Protein AF-A0A2M9N6V2-F1 (afdb_monomer_lite)

Foldseek 3Di:
DDDPLLVVLVVVLCCQQPVVVAACVVDDPVSLLVNLLLCLQPPDPVSLVVSPVVVSYDPVSSVSSPVNRPPPSSVVNHPD

Radius of gyration: 11.2 Å; chains: 1; bounding box: 25×24×30 Å

pLDDT: mean 96.81, std 2.56, range [82.81, 98.56]

Structure (mmCIF, N/CA/C/O backbone):
data_AF-A0A2M9N6V2-F1
#
_entry.id   AF-A0A2M9N6V2-F1
#
loop_
_atom_site.group_PDB
_atom_site.id
_atom_site.type_symbol
_atom_site.label_atom_id
_atom_site.label_alt_id
_atom_site.label_comp_id
_atom_site.label_asym_id
_atom_site.label_entity_id
_atom_site.label_seq_id
_atom_site.pdbx_PDB_ins_code
_atom_site.Cartn_x
_atom_site.Cartn_y
_atom_site.Cartn_z
_atom_site.occupancy
_atom_site.B_iso_or_equiv
_atom_site.auth_seq_id
_atom_site.auth_comp_id
_atom_site.auth_asym_id
_atom_site.auth_atom_id
_atom_site.pdbx_PDB_model_num
ATOM 1 N N . MET A 1 1 ? 3.360 -10.876 -18.343 1.00 82.81 1 MET A N 1
ATOM 2 C CA . MET A 1 1 ? 4.124 -11.542 -17.262 1.00 82.81 1 MET A CA 1
ATOM 3 C C . MET A 1 1 ? 4.721 -10.450 -16.390 1.00 82.81 1 MET A C 1
ATOM 5 O O . MET A 1 1 ? 5.347 -9.565 -16.953 1.00 82.81 1 MET A O 1
ATOM 9 N N . LEU A 1 2 ? 4.500 -10.471 -15.072 1.00 91.69 2 LEU A N 1
ATOM 10 C CA . LEU A 1 2 ? 5.058 -9.450 -14.175 1.00 91.69 2 LEU A CA 1
ATOM 11 C C . LEU A 1 2 ? 6.571 -9.624 -14.008 1.00 91.69 2 LEU A C 1
ATOM 13 O O . LEU A 1 2 ? 7.065 -10.755 -13.918 1.00 91.69 2 LEU A O 1
ATOM 17 N N . THR A 1 3 ? 7.292 -8.509 -13.914 1.00 96.25 3 THR A N 1
ATOM 18 C CA . THR A 1 3 ? 8.709 -8.506 -13.533 1.00 96.25 3 THR A CA 1
ATOM 19 C C . THR A 1 3 ? 8.882 -8.988 -12.091 1.00 96.25 3 THR A C 1
ATOM 21 O O . THR A 1 3 ? 7.937 -9.012 -11.298 1.00 96.25 3 THR A O 1
ATOM 24 N N . ALA A 1 4 ? 10.109 -9.364 -11.716 1.00 96.12 4 ALA A N 1
ATOM 25 C CA . ALA A 1 4 ? 10.407 -9.726 -10.331 1.00 96.12 4 ALA A CA 1
ATOM 26 C C . ALA A 1 4 ? 10.045 -8.587 -9.363 1.00 96.12 4 ALA A C 1
ATOM 28 O O . ALA A 1 4 ? 9.408 -8.834 -8.343 1.00 96.12 4 ALA A O 1
ATOM 29 N N . ARG A 1 5 ? 10.365 -7.340 -9.731 1.00 95.88 5 ARG A N 1
ATOM 30 C CA . ARG A 1 5 ? 10.062 -6.156 -8.924 1.00 95.88 5 ARG A CA 1
ATOM 31 C C . ARG A 1 5 ? 8.561 -5.941 -8.752 1.00 95.88 5 ARG A C 1
ATOM 33 O O . ARG A 1 5 ? 8.117 -5.766 -7.625 1.00 95.88 5 ARG A O 1
ATOM 40 N N . GLN A 1 6 ? 7.784 -6.052 -9.829 1.00 97.56 6 GLN A N 1
ATOM 41 C CA . GLN A 1 6 ? 6.324 -5.919 -9.766 1.00 97.56 6 GLN A CA 1
ATOM 42 C C . GLN A 1 6 ? 5.682 -6.957 -8.842 1.00 97.56 6 GLN A C 1
ATOM 44 O O . GLN A 1 6 ? 4.832 -6.612 -8.027 1.00 97.56 6 GLN A O 1
ATOM 49 N N . ARG A 1 7 ? 6.138 -8.216 -8.898 1.00 97.38 7 ARG A N 1
ATOM 50 C CA . ARG A 1 7 ? 5.657 -9.262 -7.981 1.00 97.38 7 ARG A CA 1
ATOM 51 C C . ARG A 1 7 ? 5.961 -8.939 -6.518 1.00 97.38 7 ARG A C 1
ATOM 53 O O . ARG A 1 7 ? 5.108 -9.166 -5.666 1.00 97.38 7 ARG A O 1
ATOM 60 N N . MET A 1 8 ? 7.153 -8.409 -6.237 1.00 97.81 8 MET A N 1
ATOM 61 C CA . MET A 1 8 ? 7.543 -8.025 -4.877 1.00 97.81 8 MET A CA 1
ATOM 62 C C . MET A 1 8 ? 6.716 -6.846 -4.359 1.00 97.81 8 MET A C 1
ATOM 64 O O . MET 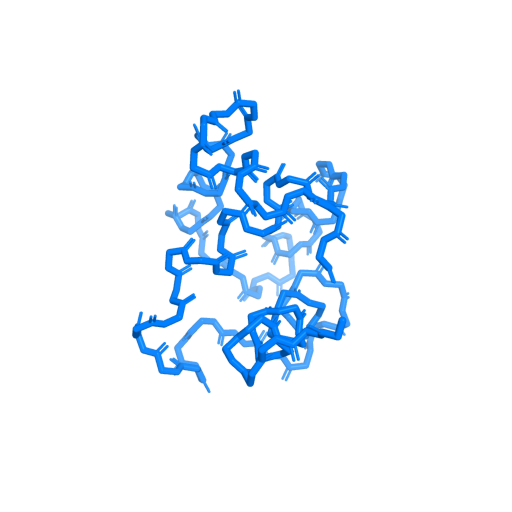A 1 8 ? 6.189 -6.930 -3.256 1.00 97.81 8 MET A O 1
ATOM 68 N N . VAL A 1 9 ? 6.562 -5.783 -5.156 1.00 98.31 9 VAL A N 1
ATOM 69 C CA . VAL A 1 9 ? 5.767 -4.598 -4.789 1.00 98.31 9 VAL A CA 1
ATOM 70 C C . VAL A 1 9 ? 4.321 -4.987 -4.506 1.00 98.31 9 VAL A C 1
ATOM 72 O O . VAL A 1 9 ? 3.816 -4.682 -3.429 1.00 98.31 9 VAL A O 1
ATOM 75 N N . ARG A 1 10 ? 3.696 -5.749 -5.412 1.00 97.94 10 ARG A N 1
ATOM 76 C CA . ARG A 1 10 ? 2.342 -6.267 -5.209 1.00 97.94 10 ARG A CA 1
ATOM 77 C C . ARG A 1 10 ? 2.241 -7.081 -3.920 1.00 97.94 10 ARG A C 1
ATOM 79 O O . ARG A 1 10 ? 1.383 -6.804 -3.089 1.00 97.94 10 ARG A O 1
ATOM 86 N N . GLY A 1 11 ? 3.132 -8.055 -3.723 1.00 97.88 11 GLY A N 1
ATOM 87 C CA . GLY A 1 11 ? 3.122 -8.898 -2.526 1.00 97.88 11 GLY A CA 1
ATOM 88 C C . GLY A 1 11 ? 3.263 -8.098 -1.228 1.00 97.88 11 GLY A C 1
ATOM 89 O O . GLY A 1 11 ? 2.540 -8.351 -0.268 1.00 97.88 11 GLY A O 1
ATOM 90 N N . TYR A 1 12 ? 4.149 -7.100 -1.200 1.00 98.31 12 TYR A N 1
ATOM 91 C CA . TYR A 1 12 ? 4.294 -6.221 -0.041 1.00 98.31 12 TYR A CA 1
ATOM 92 C C . TYR A 1 12 ? 3.096 -5.293 0.163 1.00 98.31 12 TYR A C 1
ATOM 94 O O . TYR A 1 12 ? 2.709 -5.084 1.310 1.00 98.31 12 TYR A O 1
ATOM 102 N N . GLY A 1 13 ? 2.479 -4.795 -0.911 1.00 98.06 13 GLY A N 1
ATOM 103 C CA . GLY A 1 13 ? 1.240 -4.023 -0.842 1.00 98.06 13 GLY A CA 1
ATOM 104 C C . GLY A 1 13 ? 0.143 -4.787 -0.102 1.00 98.06 13 GLY A C 1
ATOM 105 O O . GLY A 1 13 ? -0.371 -4.291 0.897 1.00 98.06 13 GLY A O 1
ATOM 106 N N . PHE A 1 14 ? -0.142 -6.025 -0.517 1.00 98.12 14 PHE A N 1
ATOM 107 C CA . PHE A 1 14 ? -1.106 -6.888 0.180 1.00 98.12 14 PHE A CA 1
ATOM 108 C C . PHE A 1 14 ? -0.685 -7.165 1.629 1.00 98.12 14 PHE A C 1
ATOM 110 O O . PHE A 1 14 ? -1.474 -6.962 2.550 1.00 98.12 14 PHE A O 1
ATOM 117 N N . ALA A 1 15 ? 0.577 -7.537 1.859 1.00 98.06 15 ALA A N 1
ATOM 118 C CA . ALA A 1 15 ? 1.068 -7.862 3.197 1.00 98.06 15 ALA A CA 1
ATOM 119 C C . ALA A 1 15 ? 0.957 -6.693 4.196 1.00 98.06 15 ALA A C 1
ATOM 121 O O . ALA A 1 15 ? 0.729 -6.926 5.384 1.00 98.06 15 ALA A O 1
ATOM 122 N N . ILE A 1 16 ? 1.131 -5.452 3.733 1.00 98.25 16 ILE A N 1
ATOM 123 C CA . ILE A 1 16 ? 1.074 -4.247 4.569 1.00 98.25 16 ILE A CA 1
ATOM 124 C C . ILE A 1 16 ? -0.370 -3.755 4.712 1.00 98.25 16 ILE A C 1
ATOM 126 O O . ILE A 1 16 ? -0.859 -3.624 5.834 1.00 98.25 16 ILE A O 1
ATOM 130 N N . PHE A 1 17 ? -1.076 -3.518 3.605 1.00 97.94 17 PHE A N 1
ATOM 131 C CA . PHE A 1 17 ? -2.358 -2.805 3.620 1.00 97.94 17 PHE A CA 1
ATOM 132 C C . PHE A 1 17 ? -3.582 -3.714 3.771 1.00 97.94 17 PHE A C 1
ATOM 134 O O . PHE A 1 17 ? -4.597 -3.287 4.317 1.00 97.94 17 PHE A O 1
ATOM 141 N N . GLU A 1 18 ? -3.496 -4.981 3.368 1.00 96.25 18 GLU A N 1
ATOM 142 C CA . GLU A 1 18 ? -4.626 -5.915 3.410 1.00 96.25 18 GLU A CA 1
ATOM 143 C C . GLU A 1 18 ? -4.458 -6.950 4.520 1.00 96.25 18 GLU A C 1
ATOM 145 O O . GLU A 1 18 ? -5.161 -6.870 5.523 1.00 96.25 18 GLU A O 1
ATOM 150 N N . ASP A 1 19 ? -3.457 -7.823 4.416 1.00 96.06 19 ASP A N 1
ATOM 151 C CA . ASP A 1 19 ? -3.300 -8.987 5.299 1.00 96.06 19 ASP A CA 1
ATOM 152 C C . ASP A 1 19 ? -2.747 -8.627 6.682 1.00 96.06 19 ASP A C 1
ATOM 154 O O . ASP A 1 19 ? -2.984 -9.317 7.671 1.00 96.06 19 ASP A O 1
ATOM 158 N N . GLY A 1 20 ? -1.941 -7.567 6.743 1.00 93.62 20 GLY A N 1
ATOM 159 C CA . GLY A 1 20 ? -1.323 -7.095 7.977 1.00 93.62 20 GLY A CA 1
ATOM 160 C C . GLY A 1 20 ? -0.206 -7.970 8.531 1.00 93.62 20 GLY A C 1
ATOM 161 O O . GLY A 1 20 ? 0.087 -7.935 9.723 1.00 93.62 20 GLY A O 1
ATOM 162 N N . THR A 1 21 ? 0.456 -8.726 7.660 1.00 96.44 21 THR A N 1
ATOM 163 C CA . THR A 1 21 ? 1.597 -9.580 8.012 1.00 96.44 21 THR A CA 1
ATOM 164 C C . THR A 1 21 ? 2.932 -8.828 8.011 1.00 96.44 21 THR A C 1
ATOM 166 O O . THR A 1 21 ? 3.940 -9.373 8.468 1.00 96.44 21 THR A O 1
ATOM 169 N N . ARG A 1 22 ? 2.975 -7.586 7.500 1.00 96.19 22 ARG A N 1
ATOM 170 C CA . ARG A 1 22 ? 4.190 -6.754 7.415 1.00 96.19 22 ARG A CA 1
ATOM 171 C C . ARG A 1 22 ? 3.935 -5.274 7.711 1.00 96.19 22 ARG A C 1
ATOM 173 O O . ARG A 1 22 ? 2.802 -4.810 7.718 1.00 96.19 22 ARG A O 1
ATOM 180 N N . ARG A 1 23 ? 5.036 -4.547 7.927 1.00 97.62 23 ARG A N 1
ATOM 181 C CA . ARG A 1 23 ? 5.122 -3.084 8.067 1.00 97.62 23 ARG A CA 1
ATOM 182 C C . ARG A 1 23 ? 6.249 -2.568 7.165 1.00 97.62 23 ARG A C 1
ATOM 184 O O . ARG A 1 23 ? 7.118 -3.345 6.769 1.00 97.62 23 ARG A O 1
ATOM 191 N N . PHE A 1 24 ? 6.287 -1.273 6.862 1.00 97.31 24 PHE A N 1
ATOM 192 C CA . PHE A 1 24 ? 7.325 -0.706 5.987 1.00 97.31 24 PHE A CA 1
ATOM 193 C C . PHE A 1 24 ? 8.754 -0.892 6.524 1.00 97.31 24 PHE A C 1
ATOM 195 O O . PHE A 1 24 ? 9.674 -1.174 5.758 1.00 97.31 24 PHE A O 1
ATOM 202 N N . ASN A 1 25 ? 8.956 -0.838 7.842 1.00 95.81 25 ASN A N 1
ATOM 203 C CA . ASN A 1 25 ? 10.272 -1.064 8.450 1.00 95.81 25 ASN A CA 1
ATOM 204 C C . ASN A 1 25 ? 10.800 -2.510 8.308 1.00 95.81 25 ASN A C 1
ATOM 206 O O . ASN A 1 25 ? 11.977 -2.747 8.571 1.00 95.81 25 ASN A O 1
ATOM 210 N N . SER A 1 26 ? 9.964 -3.469 7.889 1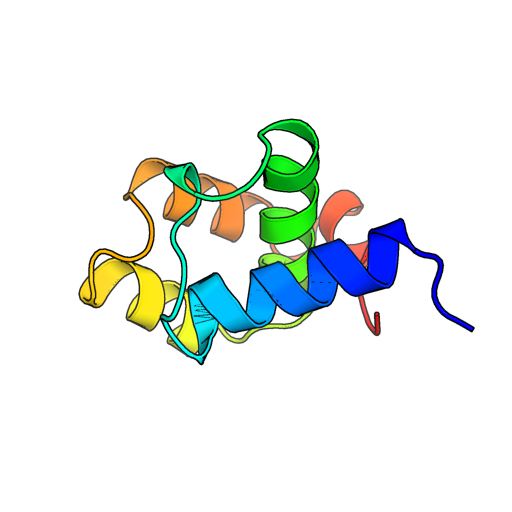.00 95.88 26 SER A N 1
ATOM 211 C CA . SER A 1 26 ? 10.353 -4.867 7.656 1.00 95.88 26 SER A CA 1
ATOM 212 C C . SER A 1 26 ? 10.543 -5.215 6.175 1.00 95.88 26 SER A C 1
ATOM 214 O O . SER A 1 26 ? 10.767 -6.380 5.827 1.00 95.88 26 SER A O 1
ATOM 216 N N . VAL A 1 27 ? 10.473 -4.216 5.290 1.00 95.69 27 VAL A N 1
ATOM 217 C CA . VAL A 1 27 ? 10.738 -4.348 3.852 1.00 95.69 27 VAL A CA 1
ATOM 218 C C . VAL A 1 27 ? 11.830 -3.369 3.421 1.00 95.69 27 VAL A C 1
ATOM 220 O O . VAL A 1 27 ? 12.008 -2.307 4.014 1.00 95.69 27 VAL A O 1
ATOM 223 N N . GLY A 1 28 ? 12.589 -3.734 2.385 1.00 96.56 28 GLY A N 1
ATOM 224 C CA . GLY A 1 28 ? 13.687 -2.903 1.889 1.00 96.56 28 GLY A CA 1
ATOM 225 C C . GLY A 1 28 ? 13.200 -1.528 1.428 1.00 96.56 28 GLY A C 1
ATOM 226 O O . GLY A 1 28 ? 12.215 -1.435 0.696 1.00 96.56 28 GLY A O 1
ATOM 227 N N . HIS A 1 29 ? 13.920 -0.475 1.821 1.00 97.12 29 HIS A N 1
ATOM 228 C CA . HIS A 1 29 ? 13.528 0.915 1.570 1.00 97.12 29 HIS A CA 1
ATOM 229 C C . HIS A 1 29 ? 13.330 1.240 0.079 1.00 97.12 29 HIS A C 1
ATOM 231 O O . HIS A 1 29 ? 12.440 2.003 -0.277 1.00 97.12 29 HIS A O 1
ATOM 237 N N . SER A 1 30 ? 14.071 0.570 -0.810 1.00 97.44 30 SER A N 1
ATOM 238 C CA . SER A 1 30 ? 13.960 0.708 -2.272 1.00 97.44 30 SER A CA 1
ATOM 239 C C . SER A 1 30 ? 12.616 0.273 -2.879 1.00 97.44 30 SER A C 1
ATOM 241 O O . SER A 1 30 ? 12.409 0.432 -4.084 1.00 97.44 30 SER A O 1
ATOM 243 N N . TYR A 1 31 ? 11.721 -0.313 -2.079 1.00 97.69 31 TYR A N 1
ATOM 244 C CA . TYR A 1 31 ? 10.359 -0.661 -2.482 1.00 97.69 31 TYR A CA 1
ATOM 245 C C . TYR A 1 31 ? 9.301 0.278 -1.898 1.00 97.69 31 TYR A C 1
ATOM 247 O O . TYR A 1 31 ? 8.141 0.162 -2.274 1.00 97.69 31 TYR A O 1
ATOM 255 N N . HIS A 1 32 ? 9.650 1.154 -0.950 1.00 98.19 32 HIS A N 1
ATOM 256 C CA . HIS A 1 32 ? 8.657 1.885 -0.155 1.00 98.19 32 HIS A CA 1
ATOM 257 C C . HIS A 1 32 ? 7.777 2.785 -1.016 1.00 98.19 32 HIS A C 1
ATOM 259 O O . HIS A 1 32 ? 6.558 2.724 -0.889 1.00 98.19 32 HIS A O 1
ATOM 265 N N . GLU A 1 33 ? 8.382 3.577 -1.898 1.00 98.06 33 GLU A N 1
ATOM 266 C CA . GLU A 1 33 ? 7.644 4.479 -2.788 1.00 98.06 33 GLU A CA 1
ATOM 267 C C . GLU A 1 33 ? 6.700 3.705 -3.710 1.00 98.06 33 GLU A C 1
ATOM 269 O O . GLU A 1 33 ? 5.515 4.011 -3.792 1.00 98.06 33 GLU A O 1
ATOM 274 N N . ASP A 1 34 ? 7.187 2.637 -4.330 1.00 98.38 34 ASP A N 1
ATOM 275 C CA . ASP A 1 34 ? 6.406 1.819 -5.254 1.00 98.38 34 ASP A CA 1
ATOM 276 C C . ASP A 1 34 ? 5.281 1.052 -4.572 1.00 98.38 34 ASP A C 1
ATOM 278 O O . ASP A 1 34 ? 4.219 0.880 -5.154 1.00 98.38 34 ASP A O 1
ATOM 282 N N . ILE A 1 35 ? 5.478 0.608 -3.329 1.00 98.50 35 ILE A N 1
ATOM 283 C CA . ILE A 1 35 ? 4.413 -0.011 -2.533 1.00 98.50 35 ILE A CA 1
ATOM 284 C C . ILE A 1 35 ? 3.307 1.008 -2.241 1.00 98.50 35 ILE A C 1
ATOM 286 O O . ILE A 1 35 ? 2.130 0.656 -2.321 1.00 98.50 35 ILE A O 1
ATOM 290 N N . LYS A 1 36 ? 3.660 2.259 -1.919 1.00 98.56 36 LYS A N 1
ATOM 291 C CA . LYS A 1 36 ? 2.676 3.328 -1.682 1.00 98.56 36 LYS A CA 1
ATOM 292 C C . LYS A 1 36 ? 1.943 3.681 -2.972 1.00 98.56 36 LYS A C 1
ATOM 294 O O . LYS A 1 36 ? 0.718 3.709 -2.975 1.00 98.56 36 LYS A O 1
ATOM 299 N N . ALA A 1 37 ? 2.666 3.852 -4.077 1.00 98.56 37 ALA A N 1
ATOM 300 C CA . ALA A 1 37 ? 2.075 4.099 -5.391 1.00 98.56 37 ALA A CA 1
ATOM 301 C C . ALA A 1 37 ? 1.151 2.947 -5.826 1.00 98.56 37 ALA A C 1
ATOM 303 O O . ALA A 1 37 ? 0.039 3.178 -6.296 1.00 98.56 37 ALA A O 1
ATOM 304 N N . TYR A 1 38 ? 1.567 1.703 -5.581 1.00 98.56 38 TYR A N 1
ATOM 305 C CA . TYR A 1 38 ? 0.758 0.512 -5.814 1.00 98.56 38 TYR A CA 1
ATOM 306 C C . TYR A 1 38 ? -0.529 0.504 -4.990 1.00 98.56 38 TYR A C 1
ATOM 308 O O . TYR A 1 38 ? -1.606 0.269 -5.541 1.00 98.56 38 TYR A O 1
ATOM 316 N N . ALA A 1 39 ? -0.429 0.767 -3.685 1.00 98.31 39 ALA A N 1
ATOM 317 C CA . ALA A 1 39 ? -1.581 0.832 -2.796 1.00 98.31 39 ALA A CA 1
ATOM 318 C C . ALA A 1 39 ? -2.542 1.957 -3.208 1.00 98.31 39 ALA A C 1
ATOM 320 O O . ALA A 1 39 ? -3.743 1.723 -3.292 1.00 98.31 39 ALA A O 1
ATOM 321 N N . ALA A 1 40 ? -2.016 3.136 -3.549 1.00 98.38 40 ALA A N 1
ATOM 322 C CA . ALA A 1 40 ? -2.795 4.280 -4.017 1.00 98.38 40 ALA A CA 1
ATOM 323 C C . ALA A 1 40 ? -3.569 3.998 -5.318 1.00 98.38 40 ALA A C 1
ATOM 325 O O . ALA A 1 40 ? -4.647 4.550 -5.527 1.00 98.38 40 ALA A O 1
ATOM 326 N N . ALA A 1 41 ? -3.030 3.142 -6.190 1.00 98.12 41 ALA A N 1
ATOM 327 C CA . ALA A 1 41 ? -3.647 2.791 -7.467 1.00 98.12 41 ALA A CA 1
ATOM 328 C C . ALA A 1 41 ? -4.661 1.641 -7.377 1.00 98.12 41 ALA A C 1
ATOM 330 O O . ALA A 1 41 ? -5.615 1.605 -8.153 1.00 98.12 41 ALA A O 1
ATOM 331 N N . ASN A 1 42 ? -4.439 0.679 -6.476 1.00 97.75 42 ASN A N 1
ATOM 332 C CA . ASN A 1 42 ? -5.153 -0.604 -6.494 1.00 97.75 42 ASN A CA 1
ATOM 333 C C . ASN A 1 42 ? -6.021 -0.858 -5.258 1.00 97.75 42 ASN A C 1
ATOM 335 O O . ASN A 1 42 ? -6.873 -1.749 -5.292 1.00 97.75 42 ASN A O 1
ATOM 339 N N . PHE A 1 43 ? -5.824 -0.121 -4.165 1.00 97.31 43 PHE A N 1
ATOM 340 C CA . PHE A 1 43 ? -6.598 -0.305 -2.943 1.00 97.31 43 PHE A CA 1
ATOM 341 C C . PHE A 1 43 ? -7.600 0.820 -2.723 1.00 97.31 43 PHE A C 1
ATOM 343 O O . PHE A 1 43 ? -7.342 1.992 -2.986 1.00 97.31 43 PHE A O 1
ATOM 350 N N . GLY A 1 44 ? -8.766 0.436 -2.204 1.00 96.25 44 GLY A N 1
ATOM 351 C CA . GLY A 1 44 ? -9.742 1.387 -1.704 1.00 96.25 44 GLY A CA 1
ATOM 352 C C . GLY A 1 44 ? -9.230 2.090 -0.448 1.00 96.25 44 GLY A C 1
ATOM 353 O O . GLY A 1 44 ? -8.383 1.572 0.289 1.00 96.25 44 GLY A O 1
ATOM 354 N N . LYS A 1 45 ? -9.776 3.283 -0.193 1.00 94.81 45 LYS A N 1
ATOM 355 C CA . LYS A 1 45 ? -9.431 4.086 0.985 1.00 94.81 45 LYS A CA 1
ATOM 356 C C . LYS A 1 45 ? -9.652 3.315 2.293 1.00 94.81 45 LYS A C 1
ATOM 358 O O . LYS A 1 45 ? -8.875 3.472 3.222 1.00 94.81 45 LYS A O 1
ATOM 363 N N . ASP A 1 46 ? -10.644 2.431 2.340 1.00 96.69 46 ASP A N 1
ATOM 364 C CA . ASP A 1 46 ? -10.945 1.551 3.472 1.00 96.69 46 ASP A CA 1
ATOM 365 C C . ASP A 1 46 ? -9.754 0.675 3.894 1.00 96.69 46 ASP A C 1
ATOM 367 O O . ASP A 1 46 ? -9.488 0.529 5.087 1.00 96.69 46 ASP A O 1
ATOM 371 N N . LYS A 1 47 ? -8.989 0.140 2.936 1.00 97.25 47 LYS A N 1
ATOM 372 C CA . LYS A 1 47 ? -7.788 -0.658 3.232 1.00 97.25 47 LYS A CA 1
ATOM 373 C C . LYS A 1 47 ? -6.651 0.205 3.768 1.00 97.25 47 LYS A C 1
ATOM 375 O O . LYS A 1 47 ? -5.954 -0.203 4.694 1.00 97.25 47 LYS A O 1
ATOM 380 N N . ILE A 1 48 ? -6.479 1.402 3.212 1.00 97.88 48 ILE A N 1
ATOM 381 C CA . ILE A 1 48 ? -5.441 2.346 3.644 1.00 97.88 48 ILE A CA 1
ATOM 382 C C . ILE A 1 48 ? -5.755 2.864 5.058 1.00 97.88 48 ILE A C 1
ATOM 384 O O . ILE A 1 48 ? -4.885 2.840 5.930 1.00 97.88 48 ILE A O 1
ATOM 388 N N . ASP A 1 49 ? -7.016 3.209 5.323 1.00 98.00 49 ASP A N 1
ATOM 389 C CA . ASP A 1 49 ? -7.519 3.591 6.647 1.00 98.00 49 ASP A CA 1
ATOM 390 C C . ASP A 1 49 ? -7.351 2.443 7.648 1.00 98.00 49 ASP A C 1
ATOM 392 O O . ASP A 1 49 ? -6.858 2.644 8.757 1.00 98.00 49 ASP A O 1
ATOM 396 N N . GLY A 1 50 ? -7.702 1.219 7.244 1.00 97.81 50 GLY A N 1
ATOM 397 C CA . GLY A 1 50 ? -7.548 0.025 8.069 1.00 97.81 50 GLY A CA 1
ATOM 398 C C . GLY A 1 50 ? -6.089 -0.308 8.381 1.00 97.81 50 GLY A C 1
ATOM 399 O O . GLY A 1 50 ? -5.796 -0.877 9.433 1.00 97.81 50 GLY A O 1
ATOM 400 N N . ALA A 1 51 ? -5.148 0.023 7.497 1.00 98.00 51 ALA A N 1
ATOM 401 C CA . ALA A 1 51 ? -3.720 -0.132 7.756 1.00 98.00 51 ALA A CA 1
ATOM 402 C C . ALA A 1 51 ? -3.223 0.866 8.811 1.00 98.00 51 ALA A C 1
ATOM 404 O O . ALA A 1 51 ? -2.457 0.481 9.697 1.00 98.00 51 ALA A O 1
ATOM 405 N N . LEU A 1 52 ? -3.702 2.112 8.761 1.00 98.31 52 LEU A N 1
ATOM 406 C CA . LEU A 1 52 ? -3.400 3.129 9.768 1.00 98.31 52 LEU A CA 1
ATOM 407 C C . LEU A 1 52 ? -4.037 2.785 11.122 1.00 98.31 52 LEU A C 1
ATOM 409 O O . LEU A 1 52 ? -3.356 2.796 12.144 1.00 98.31 52 LEU A O 1
ATOM 413 N N . SER A 1 53 ? -5.320 2.406 11.142 1.00 97.62 53 SER A N 1
ATOM 414 C CA . SER A 1 53 ? -6.064 2.130 12.381 1.00 97.62 53 SER A CA 1
ATOM 415 C C . SER A 1 53 ? -5.537 0.921 13.160 1.00 97.62 53 SER A C 1
ATOM 417 O O . SER A 1 53 ? -5.837 0.761 14.339 1.00 97.62 53 SER A O 1
ATOM 419 N N . THR A 1 54 ? -4.789 0.044 12.491 1.00 96.44 54 THR A N 1
ATOM 420 C CA . THR A 1 54 ? -4.135 -1.137 13.079 1.00 96.44 54 THR A CA 1
ATOM 421 C C . THR A 1 54 ? -2.622 -0.951 13.230 1.00 96.44 54 THR A C 1
ATOM 423 O O . THR A 1 54 ? -1.900 -1.919 13.478 1.00 96.44 54 THR A O 1
ATOM 426 N N . GLU A 1 55 ? -2.134 0.285 13.074 1.00 96.06 55 GLU A N 1
ATOM 427 C CA . GLU A 1 55 ? -0.733 0.680 13.258 1.00 96.06 55 GLU A CA 1
ATOM 428 C C . GLU A 1 55 ? 0.256 -0.107 12.375 1.00 96.06 55 GLU A C 1
ATOM 430 O O . GLU A 1 55 ? 1.415 -0.337 12.741 1.00 96.06 55 GLU A O 1
ATOM 435 N N . ARG A 1 56 ? -0.196 -0.568 11.201 1.00 96.81 56 ARG A N 1
ATOM 436 C CA . ARG A 1 56 ? 0.650 -1.260 10.212 1.00 96.81 56 ARG A CA 1
ATOM 437 C C . ARG A 1 56 ? 1.489 -0.289 9.394 1.00 96.81 56 ARG A C 1
ATOM 439 O O . ARG A 1 56 ? 2.583 -0.641 8.950 1.00 96.81 56 ARG A O 1
ATOM 446 N N . ILE A 1 57 ? 0.968 0.919 9.236 1.00 98.38 57 ILE A N 1
ATOM 447 C CA . ILE A 1 57 ? 1.636 2.070 8.646 1.00 98.38 57 ILE A CA 1
ATOM 448 C C . ILE A 1 57 ? 1.574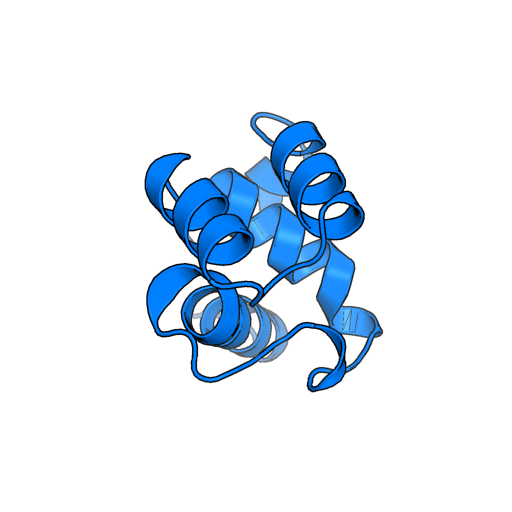 3.234 9.633 1.00 98.38 57 ILE A C 1
ATOM 450 O O . ILE A 1 57 ? 0.695 3.297 10.493 1.00 98.38 57 ILE A O 1
ATOM 454 N N . THR A 1 58 ? 2.523 4.148 9.512 1.00 98.38 58 THR A N 1
ATOM 455 C CA . THR A 1 58 ? 2.538 5.416 10.245 1.00 98.38 58 THR A CA 1
ATOM 456 C C . THR A 1 58 ? 1.620 6.446 9.589 1.00 98.38 58 THR A C 1
ATOM 458 O O . THR A 1 58 ? 1.265 6.318 8.417 1.00 98.38 58 THR A O 1
ATOM 461 N N . GLU A 1 59 ? 1.299 7.520 10.316 1.00 98.25 59 GLU A N 1
ATOM 462 C CA . GLU A 1 59 ? 0.561 8.662 9.757 1.00 98.25 59 GLU A CA 1
ATOM 463 C C . GLU A 1 59 ? 1.265 9.241 8.522 1.00 98.25 59 GLU A C 1
ATOM 465 O O . GLU A 1 59 ? 0.625 9.524 7.516 1.00 98.25 59 GLU A O 1
ATOM 470 N N . ASN A 1 60 ? 2.596 9.358 8.555 1.00 98.25 60 ASN A N 1
ATOM 471 C CA . ASN A 1 60 ? 3.354 9.885 7.422 1.00 98.25 60 ASN A CA 1
ATOM 472 C C . ASN A 1 60 ? 3.226 8.985 6.182 1.00 98.25 60 ASN A C 1
ATOM 474 O O . ASN A 1 60 ? 2.925 9.470 5.097 1.00 98.25 60 ASN A O 1
ATOM 478 N N . GLU A 1 61 ? 3.377 7.668 6.343 1.00 98.38 61 GLU A N 1
ATOM 479 C CA . GLU A 1 61 ? 3.218 6.705 5.242 1.00 98.38 61 GLU A CA 1
ATOM 480 C C . GLU A 1 61 ? 1.788 6.684 4.692 1.00 98.38 61 GLU A C 1
ATOM 482 O O . GLU A 1 61 ? 1.594 6.513 3.489 1.00 98.38 61 GLU A O 1
ATOM 487 N N . TYR A 1 62 ? 0.791 6.875 5.556 1.00 98.56 62 TYR A N 1
ATOM 488 C CA . TYR A 1 62 ? -0.603 7.028 5.159 1.00 98.56 62 TYR A CA 1
ATOM 489 C C . TYR A 1 62 ? -0.805 8.285 4.302 1.00 98.56 62 TYR A C 1
ATOM 491 O O . TYR A 1 62 ? -1.319 8.179 3.188 1.00 98.56 62 TYR A O 1
ATOM 499 N N . GLN A 1 63 ? -0.335 9.451 4.758 1.00 98.50 63 GLN A N 1
ATOM 500 C CA . GLN A 1 63 ? -0.449 10.709 4.009 1.00 98.50 63 GLN A CA 1
ATOM 501 C C . GLN A 1 63 ? 0.302 10.659 2.672 1.00 98.50 63 GLN A C 1
ATOM 503 O O . GLN A 1 63 ? -0.228 11.089 1.650 1.00 98.50 63 GLN A O 1
ATOM 508 N N . GLU A 1 64 ? 1.501 10.076 2.656 1.00 98.38 64 GLU A N 1
ATOM 509 C CA . GLU A 1 64 ? 2.274 9.841 1.432 1.00 98.38 64 GLU A CA 1
ATOM 510 C C . GLU A 1 64 ? 1.569 8.876 0.472 1.00 98.38 64 GLU A C 1
ATOM 512 O O . GLU A 1 64 ? 1.669 9.031 -0.737 1.00 98.38 64 GLU A O 1
ATOM 517 N N . THR A 1 65 ? 0.840 7.881 0.982 1.00 98.38 65 THR A N 1
ATOM 518 C CA . THR A 1 65 ? 0.052 6.981 0.127 1.00 98.38 65 THR A CA 1
ATOM 519 C C . THR A 1 65 ? -1.155 7.713 -0.457 1.00 98.38 65 THR A C 1
ATOM 521 O O . THR A 1 65 ? -1.429 7.601 -1.649 1.00 98.38 65 THR A O 1
ATOM 524 N N . LEU A 1 66 ? -1.870 8.498 0.353 1.00 98.06 66 LEU A N 1
ATOM 525 C CA . LEU A 1 66 ? -3.036 9.250 -0.109 1.00 98.06 66 LEU A CA 1
ATOM 526 C C . LEU A 1 66 ? -2.685 10.327 -1.135 1.00 98.06 66 LEU A C 1
ATOM 528 O O . LEU A 1 66 ? -3.450 10.536 -2.075 1.00 98.06 66 LEU A O 1
ATOM 532 N N . SER A 1 67 ? -1.542 10.998 -0.977 1.00 98.25 67 SER A N 1
ATOM 533 C CA . SER A 1 67 ? -1.108 12.041 -1.911 1.00 98.25 67 SER A CA 1
ATOM 534 C C . SER A 1 67 ? -0.808 11.504 -3.313 1.00 98.25 67 SER A C 1
ATOM 536 O O . SER A 1 67 ? -0.816 12.275 -4.271 1.00 98.25 67 SER A O 1
ATOM 538 N N . LEU A 1 68 ? -0.596 10.190 -3.450 1.00 98.12 68 LEU A N 1
ATOM 539 C CA . LEU A 1 68 ? -0.349 9.527 -4.727 1.00 98.12 68 LEU A CA 1
ATOM 540 C C . LEU A 1 68 ? -1.633 9.120 -5.462 1.00 98.12 68 LEU A C 1
ATOM 542 O O . LEU A 1 68 ? -1.559 8.790 -6.647 1.00 98.12 68 LEU A O 1
ATOM 546 N N . ILE A 1 69 ? -2.807 9.148 -4.822 1.00 97.06 69 IL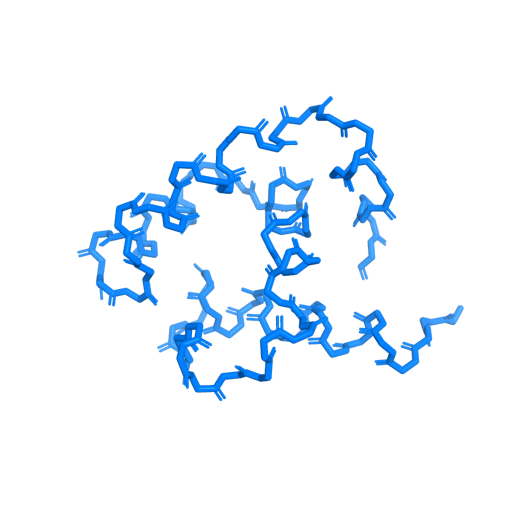E A N 1
ATOM 547 C CA . ILE A 1 69 ? -4.060 8.710 -5.454 1.00 97.06 69 ILE A CA 1
ATOM 548 C C . ILE A 1 69 ? -4.362 9.581 -6.681 1.00 97.06 69 ILE A C 1
ATOM 550 O O . ILE A 1 69 ? -4.479 10.800 -6.590 1.00 97.06 69 ILE A O 1
ATOM 554 N N . GLY A 1 70 ? -4.506 8.935 -7.842 1.00 95.12 70 GLY A N 1
ATOM 555 C CA . GLY A 1 70 ? -4.778 9.602 -9.120 1.00 95.12 70 GLY A CA 1
ATOM 556 C C . GLY A 1 70 ? -3.567 10.273 -9.780 1.00 9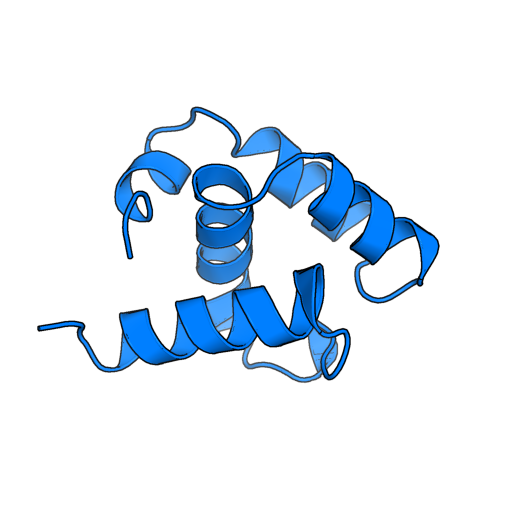5.12 70 GLY A C 1
ATOM 557 O O . GLY A 1 70 ? -3.728 10.889 -10.831 1.00 95.12 70 GLY A O 1
ATOM 558 N N . THR A 1 71 ? -2.368 10.161 -9.201 1.00 98.00 71 THR A N 1
ATOM 559 C CA . THR A 1 71 ? -1.132 10.687 -9.803 1.00 98.00 71 THR A CA 1
ATOM 560 C C . THR A 1 71 ? -0.580 9.750 -10.878 1.00 98.00 71 THR A C 1
ATOM 562 O O . THR A 1 71 ? -0.850 8.548 -10.863 1.00 98.00 71 THR A O 1
ATOM 565 N N . ASP A 1 72 ? 0.260 10.276 -11.774 1.00 97.31 72 ASP A N 1
ATOM 566 C CA . ASP A 1 72 ? 0.944 9.474 -12.799 1.00 97.31 72 ASP A CA 1
ATOM 567 C C . ASP A 1 72 ? 1.788 8.353 -12.184 1.00 97.31 72 ASP A C 1
ATOM 569 O O . ASP A 1 72 ? 1.767 7.225 -12.671 1.00 97.31 72 ASP A O 1
ATOM 573 N N . GLN A 1 73 ? 2.433 8.628 -11.047 1.00 96.00 73 GLN A N 1
ATOM 574 C CA . GLN A 1 73 ? 3.212 7.636 -10.315 1.00 96.00 73 GLN A CA 1
ATOM 575 C C . GLN A 1 73 ? 2.348 6.453 -9.862 1.00 96.00 73 GLN A C 1
ATOM 577 O O . GLN A 1 73 ? 2.778 5.312 -9.981 1.00 96.00 73 GLN A O 1
ATOM 582 N N . ALA A 1 74 ? 1.129 6.684 -9.369 1.00 96.50 74 ALA A N 1
ATOM 583 C CA . ALA A 1 74 ? 0.205 5.597 -9.044 1.00 96.50 74 ALA A CA 1
ATOM 584 C C . ALA A 1 74 ? -0.328 4.909 -10.312 1.00 96.50 74 ALA A C 1
ATOM 586 O O . ALA A 1 74 ? -0.435 3.683 -10.358 1.00 96.50 74 ALA A O 1
ATOM 587 N N . ASN A 1 75 ? -0.603 5.668 -11.374 1.00 95.69 75 ASN A N 1
ATOM 588 C CA . ASN A 1 75 ? -1.118 5.121 -12.631 1.00 95.69 75 ASN A CA 1
ATOM 589 C C . ASN A 1 75 ? -0.166 4.091 -13.268 1.00 95.69 75 ASN A C 1
ATOM 591 O O . ASN A 1 75 ? -0.644 3.123 -13.859 1.00 95.69 75 ASN A O 1
ATOM 595 N N . GLU A 1 76 ? 1.153 4.225 -13.081 1.00 95.81 76 GLU A N 1
ATOM 596 C CA . GLU A 1 76 ? 2.149 3.220 -13.498 1.00 95.81 76 GLU A CA 1
ATOM 597 C C . GLU A 1 76 ? 1.942 1.837 -12.851 1.00 95.81 76 GLU A C 1
ATOM 599 O O . GLU A 1 76 ? 2.357 0.814 -13.405 1.00 95.81 76 GLU A O 1
ATOM 604 N N . TRP A 1 77 ? 1.286 1.794 -11.690 1.00 96.44 77 TRP A N 1
ATOM 6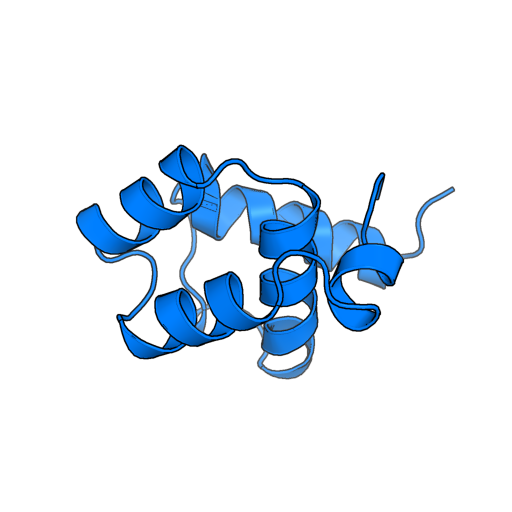05 C CA . TRP A 1 77 ? 1.028 0.583 -10.911 1.00 96.44 77 TRP A CA 1
ATOM 606 C C . TRP A 1 77 ? -0.396 0.048 -11.049 1.00 96.44 77 TRP A C 1
ATOM 608 O O . TRP A 1 77 ? -0.716 -0.986 -10.455 1.00 96.44 77 TRP A O 1
ATOM 618 N N . SER A 1 78 ? -1.254 0.715 -11.818 1.00 94.19 78 SER A N 1
ATOM 619 C CA . SER A 1 78 ? -2.634 0.280 -12.026 1.00 94.19 78 SER A CA 1
ATOM 620 C C . SER A 1 78 ? -2.686 -1.058 -12.772 1.00 94.19 78 SER A C 1
ATOM 622 O O . SER A 1 78 ? -2.089 -1.218 -13.838 1.00 94.19 78 SER A O 1
ATOM 624 N N . GLY A 1 79 ? -3.394 -2.043 -12.212 1.00 86.94 79 GLY A N 1
ATOM 625 C CA . GLY A 1 79 ? -3.578 -3.357 -12.842 1.00 86.94 79 GLY A CA 1
ATOM 626 C C . GLY A 1 79 ? -2.379 -4.311 -12.741 1.00 86.94 79 GLY A C 1
ATOM 627 O O . GLY A 1 79 ? -2.354 -5.329 -13.440 1.00 86.94 79 GLY A O 1
ATOM 628 N N . ILE A 1 80 ? -1.400 -3.998 -11.884 1.00 87.38 80 ILE A N 1
ATOM 629 C CA . ILE A 1 80 ? -0.266 -4.872 -11.522 1.00 87.38 80 ILE A CA 1
ATOM 630 C C . ILE A 1 80 ? -0.665 -5.896 -10.442 1.00 87.38 80 ILE A C 1
ATOM 632 O O . ILE A 1 80 ? -0.230 -7.071 -10.550 1.00 87.38 80 ILE A O 1
#

Sequence (80 aa):
MLTARQRMVRGYGFAIFEDGTRRFNSVGHSYHEDIKAYAAANFGKDKIDGALSTERITENEYQETLSLIGTDQANEWSGI

Secondary structure (DSSP, 8-state):
---HHHHHHHHHHIIIIIS-S--GGGS-GGGHHHHHHHHHHHS-HHHHHHHHHTTSS-HHHHHHHHHTTTSHHHHTTTT-